Protein AF-A0A925R7A8-F1 (afdb_monomer_lite)

Sequence (69 aa):
QVIKRLSQANKTAVLISSHMIHDIEALTSKVCIVHKGEWVETESADQILSQYPSLEAYYLKTVQGRKAV

pLDDT: mean 79.99, std 10.36, range [43.56, 92.5]

Radius of gyration: 13.05 Å; chains: 1; bounding box: 36×20×28 Å

Secondary structure (DSSP, 8-state):
-HHHHHHHHTT-------S-HHHHHTT-SEEEEEETTEEEEEEEHHHHHTTSSSHHHHHHHHHHTT---

Structure (mmCIF, N/CA/C/O backbone):
data_AF-A0A925R7A8-F1
#
_entry.id   AF-A0A925R7A8-F1
#
loop_
_atom_site.group_PDB
_atom_site.id
_atom_site.type_symbol
_atom_site.label_atom_id
_atom_site.label_alt_id
_atom_site.label_comp_id
_atom_site.label_asym_id
_atom_site.label_entity_id
_atom_site.label_seq_id
_atom_site.pdbx_PDB_ins_code
_atom_site.Cartn_x
_atom_site.Cartn_y
_atom_site.Cartn_z
_atom_site.occupancy
_atom_site.B_iso_or_equiv
_atom_site.auth_seq_id
_atom_site.auth_comp_id
_atom_site.auth_asym_id
_atom_site.auth_atom_id
_atom_site.pdbx_PDB_model_num
ATOM 1 N N . GLN A 1 1 ? -13.771 9.752 3.403 1.00 63.75 1 GLN A N 1
ATOM 2 C CA . GLN A 1 1 ? -13.975 8.857 4.577 1.00 63.75 1 GLN A CA 1
ATOM 3 C C . GLN A 1 1 ? -15.142 7.859 4.423 1.00 63.75 1 GLN A C 1
ATOM 5 O O . GLN A 1 1 ? -15.170 6.882 5.160 1.00 63.75 1 GLN A O 1
ATOM 10 N N . VAL A 1 2 ? -16.084 8.038 3.480 1.00 79.50 2 VAL A N 1
ATOM 11 C CA . VAL A 1 2 ? -17.250 7.136 3.299 1.00 79.50 2 VAL A CA 1
ATOM 12 C C . VAL A 1 2 ? -16.846 5.694 2.962 1.00 79.50 2 VAL A C 1
ATOM 14 O O . VAL A 1 2 ? -17.335 4.760 3.589 1.00 79.50 2 VAL A O 1
ATOM 17 N N . ILE A 1 3 ? -15.898 5.509 2.039 1.00 77.94 3 ILE A N 1
ATOM 18 C CA . ILE A 1 3 ? -15.485 4.173 1.579 1.00 77.94 3 ILE A CA 1
ATOM 19 C C . ILE A 1 3 ? -14.883 3.330 2.714 1.00 77.94 3 ILE A C 1
ATOM 21 O O . ILE A 1 3 ? -15.245 2.168 2.876 1.00 77.94 3 ILE A O 1
ATOM 25 N N . LYS A 1 4 ? -14.029 3.929 3.554 1.00 77.62 4 LYS A N 1
ATOM 26 C CA . LYS A 1 4 ? -13.425 3.250 4.713 1.00 77.62 4 LYS A CA 1
ATOM 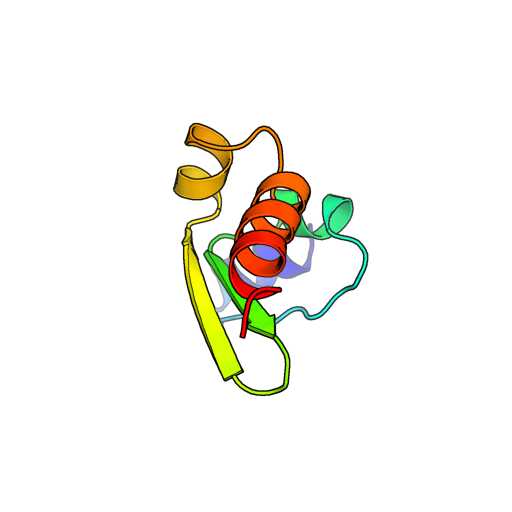27 C C . LYS A 1 4 ? -14.489 2.773 5.706 1.00 77.62 4 LYS A C 1
ATOM 29 O O . LYS A 1 4 ? -14.442 1.631 6.153 1.00 77.62 4 LYS A O 1
ATOM 34 N N . ARG A 1 5 ? -15.487 3.620 5.988 1.00 79.88 5 ARG A N 1
ATOM 35 C CA . ARG A 1 5 ? -16.613 3.267 6.866 1.00 79.88 5 ARG A CA 1
ATOM 36 C C . ARG A 1 5 ? -17.452 2.124 6.294 1.00 79.88 5 ARG A C 1
ATOM 38 O O . ARG A 1 5 ? -17.777 1.204 7.032 1.00 79.88 5 ARG A O 1
ATOM 45 N N . LEU A 1 6 ? -17.762 2.153 4.997 1.00 80.75 6 LEU A N 1
ATOM 46 C CA . LEU A 1 6 ? -18.528 1.090 4.333 1.00 80.75 6 LEU A CA 1
ATOM 47 C C . LEU A 1 6 ? -17.779 -0.246 4.322 1.00 80.75 6 LEU A C 1
ATOM 49 O O . LEU A 1 6 ? -18.372 -1.280 4.618 1.00 80.75 6 LEU A O 1
ATOM 53 N N . SER A 1 7 ? -16.476 -0.225 4.034 1.00 80.38 7 SER A N 1
ATOM 54 C CA . SER A 1 7 ? -15.634 -1.424 4.072 1.00 80.38 7 SER A CA 1
ATOM 55 C C . SER A 1 7 ? -15.630 -2.064 5.463 1.00 80.38 7 SER A C 1
ATOM 57 O O . SER A 1 7 ? -15.863 -3.266 5.582 1.00 80.38 7 SER A O 1
ATOM 59 N N . GLN A 1 8 ? -15.451 -1.260 6.518 1.00 81.31 8 GLN A N 1
ATOM 60 C CA . GLN A 1 8 ? -15.435 -1.737 7.904 1.00 81.31 8 GLN A CA 1
ATOM 61 C C . GLN A 1 8 ? -16.806 -2.240 8.373 1.00 81.31 8 GLN A C 1
ATOM 63 O O . GLN A 1 8 ? -16.888 -3.324 8.948 1.00 81.31 8 GLN A O 1
ATOM 68 N N . ALA A 1 9 ? -17.878 -1.488 8.106 1.00 83.44 9 ALA A N 1
ATOM 69 C CA . ALA A 1 9 ? -19.233 -1.845 8.527 1.00 83.44 9 ALA A CA 1
ATOM 70 C C . ALA A 1 9 ? -19.728 -3.136 7.859 1.00 83.44 9 ALA A C 1
ATOM 72 O O . ALA A 1 9 ? -20.347 -3.972 8.511 1.00 83.44 9 ALA A O 1
ATOM 73 N N . ASN A 1 10 ? -19.402 -3.323 6.577 1.00 82.94 10 ASN A N 1
ATOM 74 C CA . ASN A 1 10 ? -19.911 -4.437 5.776 1.00 82.94 10 ASN A CA 1
ATOM 75 C C . ASN A 1 10 ? -18.878 -5.556 5.568 1.00 82.94 10 ASN A C 1
ATOM 77 O O . ASN A 1 10 ? -19.115 -6.450 4.758 1.00 82.94 10 ASN A O 1
ATOM 81 N N . LYS A 1 11 ? -17.710 -5.492 6.230 1.00 75.75 11 LYS A N 1
ATOM 82 C CA . LYS A 1 11 ? -16.568 -6.413 6.036 1.00 75.75 11 LYS A CA 1
ATOM 83 C C . LYS A 1 11 ? -16.258 -6.677 4.554 1.00 75.75 11 LYS A C 1
ATOM 85 O O . LYS A 1 11 ? -15.983 -7.803 4.149 1.00 75.75 11 LYS A O 1
ATOM 90 N N . THR A 1 12 ? -16.353 -5.636 3.733 1.00 75.31 12 THR A N 1
ATOM 91 C CA . THR A 1 12 ? -16.277 -5.740 2.271 1.00 75.31 12 THR A CA 1
ATOM 92 C C . THR A 1 12 ? -14.934 -5.217 1.777 1.00 75.31 12 THR A C 1
ATOM 94 O O . THR A 1 12 ? -14.530 -4.103 2.124 1.00 75.31 12 THR A O 1
ATOM 97 N N . ALA A 1 13 ? -14.249 -6.006 0.947 1.00 74.00 13 ALA A N 1
ATOM 98 C CA . ALA A 1 13 ? -13.048 -5.562 0.252 1.00 74.00 13 ALA A CA 1
ATOM 99 C C . ALA A 1 13 ? -13.421 -4.547 -0.839 1.00 74.00 13 ALA A C 1
ATOM 101 O O . ALA A 1 13 ? -14.275 -4.817 -1.680 1.00 74.00 13 ALA A O 1
ATOM 102 N N . VAL A 1 14 ? -12.782 -3.377 -0.818 1.00 73.25 14 VAL A N 1
ATOM 103 C CA . VAL A 1 14 ? -12.985 -2.318 -1.812 1.00 73.25 14 VAL A CA 1
ATOM 104 C C . VAL A 1 14 ? -11.707 -2.190 -2.627 1.00 73.25 14 VAL A C 1
ATOM 106 O O . VAL A 1 14 ? -10.653 -1.867 -2.083 1.00 73.25 14 VAL A O 1
ATOM 109 N N . LEU A 1 15 ? -11.810 -2.443 -3.930 1.00 74.25 15 LEU A N 1
ATOM 110 C CA . LEU A 1 15 ? -10.729 -2.206 -4.876 1.00 74.25 15 LEU A CA 1
ATOM 111 C C . LEU A 1 15 ? -10.898 -0.809 -5.476 1.00 74.25 15 LEU A C 1
ATOM 113 O O . LEU A 1 15 ? -11.897 -0.538 -6.138 1.00 74.25 15 LEU A O 1
ATOM 117 N N . ILE A 1 16 ? -9.924 0.070 -5.245 1.00 72.31 16 ILE A N 1
ATOM 118 C CA . ILE A 1 16 ? -9.884 1.404 -5.849 1.00 72.31 16 ILE A CA 1
ATOM 119 C C . ILE A 1 16 ? -8.669 1.455 -6.767 1.00 72.31 16 ILE A C 1
ATOM 121 O O . ILE A 1 16 ? -7.537 1.369 -6.301 1.00 72.31 16 ILE A O 1
ATOM 125 N N . SER A 1 17 ? -8.909 1.610 -8.068 1.00 71.50 17 SER A N 1
ATOM 126 C CA . SER A 1 17 ? -7.870 1.987 -9.024 1.00 71.50 17 SER A CA 1
ATOM 127 C C . SER A 1 17 ? -7.975 3.490 -9.249 1.00 71.50 17 SER A C 1
ATOM 129 O 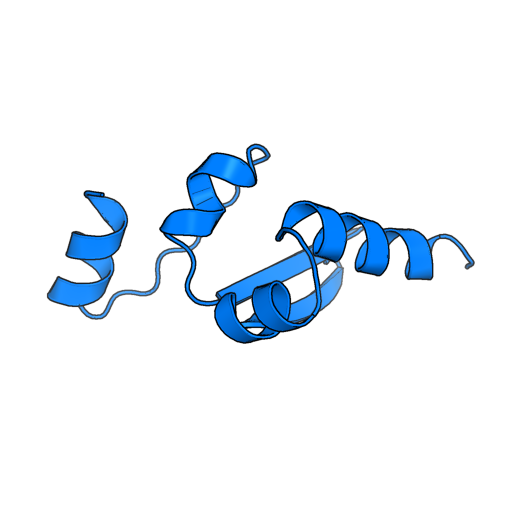O . SER A 1 17 ? -8.999 3.981 -9.721 1.00 71.50 17 SER A O 1
ATOM 131 N N . SER A 1 18 ? -6.950 4.230 -8.840 1.00 71.06 18 SER A N 1
ATOM 132 C CA . SER A 1 18 ? -6.858 5.671 -9.050 1.00 71.06 18 SER A CA 1
ATOM 133 C C . SER A 1 18 ? -5.419 6.037 -9.380 1.00 71.06 18 SER A C 1
ATOM 135 O O . SER A 1 18 ? -4.484 5.425 -8.867 1.00 71.06 18 SER A O 1
ATOM 137 N N . HIS A 1 19 ? -5.244 7.052 -10.222 1.00 71.69 19 HIS A N 1
ATOM 138 C CA . HIS A 1 19 ? -3.936 7.636 -10.517 1.00 71.69 19 HIS A CA 1
ATOM 139 C C . HIS A 1 19 ? -3.472 8.626 -9.433 1.00 71.69 19 HIS A C 1
ATOM 141 O O . HIS A 1 19 ? -2.314 9.032 -9.435 1.00 71.69 19 HIS A O 1
ATOM 147 N N . MET A 1 20 ? -4.350 9.011 -8.499 1.00 67.88 20 MET A N 1
ATOM 148 C CA . MET A 1 20 ? -4.049 9.971 -7.433 1.00 67.88 20 MET A CA 1
ATOM 149 C C . MET A 1 20 ? -3.712 9.255 -6.125 1.00 67.88 20 MET A C 1
ATOM 151 O O . MET A 1 20 ? -4.577 9.033 -5.283 1.00 67.88 20 MET A O 1
ATOM 155 N N . ILE A 1 21 ? -2.438 8.894 -5.961 1.00 64.62 21 ILE A N 1
ATOM 156 C CA . ILE A 1 21 ? -1.934 8.094 -4.832 1.00 64.62 21 ILE A CA 1
ATOM 157 C C . ILE A 1 21 ? -2.130 8.794 -3.471 1.00 64.62 21 ILE A C 1
ATOM 159 O O . ILE A 1 21 ? -2.437 8.134 -2.479 1.00 64.62 21 ILE A O 1
ATOM 163 N N . HIS A 1 22 ? -2.049 10.126 -3.432 1.00 63.22 22 HIS A N 1
ATOM 164 C CA . HIS A 1 22 ? -2.227 10.912 -2.203 1.00 63.22 22 HIS A CA 1
ATOM 165 C C . HIS A 1 22 ? -3.613 10.735 -1.552 1.00 63.22 22 HIS A C 1
ATOM 167 O O . HIS A 1 22 ? -3.712 10.671 -0.328 1.00 63.22 22 HIS A O 1
ATOM 173 N N . ASP A 1 23 ? -4.682 10.602 -2.345 1.00 63.75 23 ASP A N 1
ATOM 174 C CA . ASP A 1 23 ? -6.048 10.485 -1.810 1.00 63.75 23 ASP A CA 1
ATOM 175 C C . ASP A 1 23 ? -6.372 9.070 -1.317 1.00 63.75 23 ASP A C 1
ATOM 177 O O . ASP A 1 23 ? -7.192 8.881 -0.410 1.00 63.75 23 ASP A O 1
ATOM 181 N N . ILE A 1 24 ? -5.736 8.061 -1.916 1.00 70.25 24 ILE A N 1
ATOM 182 C CA . ILE A 1 24 ? -5.924 6.658 -1.535 1.00 70.25 24 ILE A CA 1
ATOM 183 C C . ILE A 1 24 ? -5.062 6.285 -0.334 1.00 70.25 24 ILE A C 1
ATOM 185 O O . ILE A 1 24 ? -5.526 5.493 0.479 1.00 70.25 24 ILE A O 1
ATOM 189 N N . GLU A 1 25 ? -3.894 6.896 -0.130 1.00 73.31 25 GLU A N 1
ATOM 190 C CA . GLU A 1 25 ? -2.989 6.577 0.986 1.00 73.31 25 GLU A CA 1
ATOM 191 C C . GLU A 1 25 ? -3.696 6.548 2.356 1.00 73.31 25 GLU A C 1
ATOM 193 O O . GLU A 1 25 ? -3.561 5.580 3.100 1.00 73.31 25 GLU A O 1
ATOM 198 N N . ALA A 1 26 ? -4.583 7.509 2.641 1.00 72.19 26 ALA A N 1
ATOM 199 C CA . ALA A 1 26 ? -5.351 7.557 3.895 1.00 72.19 26 ALA A CA 1
ATOM 200 C C . ALA A 1 26 ? -6.479 6.498 4.021 1.00 72.19 26 ALA A C 1
ATOM 202 O O . ALA A 1 26 ? -7.035 6.268 5.109 1.00 72.19 26 ALA A O 1
ATOM 203 N N . LEU A 1 27 ? -6.876 5.880 2.907 1.00 72.69 27 LEU A N 1
ATOM 204 C CA . LEU A 1 27 ? -7.978 4.918 2.806 1.00 72.69 27 LEU A CA 1
ATOM 205 C C . LEU A 1 27 ? -7.491 3.470 2.676 1.00 72.69 27 LEU A C 1
ATOM 207 O O . LEU A 1 27 ? -8.192 2.567 3.135 1.00 72.69 27 LEU A O 1
ATOM 211 N N . THR A 1 28 ? -6.331 3.246 2.059 1.00 75.62 28 THR A N 1
ATOM 212 C CA . THR A 1 28 ? -5.835 1.904 1.732 1.00 75.62 28 THR A CA 1
ATOM 213 C C . THR A 1 28 ? -5.242 1.192 2.940 1.00 75.62 28 THR A C 1
ATOM 215 O O . THR A 1 28 ? -4.493 1.765 3.718 1.00 75.62 28 THR A O 1
ATOM 218 N N . SER A 1 29 ? -5.552 -0.097 3.078 1.00 80.44 29 SER A N 1
ATOM 219 C CA . SER A 1 29 ? -4.932 -0.984 4.080 1.00 80.44 29 SER A CA 1
ATOM 220 C C . SER A 1 29 ? -3.875 -1.904 3.460 1.00 80.44 29 SER A C 1
ATOM 222 O O . SER A 1 29 ? -2.940 -2.335 4.128 1.00 80.44 29 SER A O 1
ATOM 224 N N . LYS A 1 30 ? -4.020 -2.206 2.166 1.00 86.00 30 LYS A N 1
ATOM 225 C CA . LYS A 1 30 ? -3.093 -2.995 1.350 1.00 86.00 30 LYS A CA 1
ATOM 226 C C . LYS A 1 30 ? -3.013 -2.391 -0.042 1.00 86.00 30 LYS A C 1
ATOM 228 O O . LYS A 1 30 ? -4.024 -1.923 -0.558 1.00 86.00 30 LYS A O 1
ATOM 233 N N . VAL A 1 31 ? -1.837 -2.443 -0.642 1.00 87.69 31 VAL A N 1
ATOM 234 C CA . VAL A 1 31 ? -1.545 -1.914 -1.972 1.00 87.69 31 VAL A CA 1
ATOM 235 C C . VAL A 1 31 ? -1.096 -3.068 -2.854 1.00 87.69 31 VAL A C 1
ATOM 237 O O . VAL A 1 31 ? -0.250 -3.862 -2.452 1.00 87.69 31 VAL A O 1
ATOM 240 N N . CYS A 1 32 ? -1.667 -3.159 -4.053 1.00 86.50 32 CYS A N 1
ATOM 241 C CA . CYS A 1 32 ? -1.245 -4.091 -5.093 1.00 86.50 32 CYS A CA 1
ATOM 242 C C . CYS A 1 32 ? -0.736 -3.289 -6.290 1.00 86.50 32 CYS A C 1
ATOM 244 O O . CYS A 1 32 ? -1.426 -2.386 -6.769 1.00 86.50 32 CYS A O 1
ATOM 246 N N . ILE A 1 33 ? 0.468 -3.614 -6.760 1.00 86.25 33 ILE A N 1
ATOM 247 C CA . ILE A 1 33 ? 1.052 -3.009 -7.955 1.00 86.25 33 ILE A CA 1
ATOM 248 C C . ILE A 1 33 ? 0.860 -3.979 -9.115 1.00 86.25 33 ILE A C 1
ATOM 250 O O . ILE A 1 33 ? 1.327 -5.118 -9.081 1.00 86.25 33 ILE A O 1
ATOM 254 N N . VAL A 1 34 ? 0.203 -3.495 -10.166 1.00 86.38 34 VAL A N 1
ATOM 255 C CA . VAL A 1 34 ? 0.075 -4.191 -11.448 1.00 86.38 34 VAL A CA 1
ATOM 256 C C . VAL A 1 34 ? 0.805 -3.369 -12.501 1.00 86.38 34 VAL A C 1
ATOM 258 O O . VAL A 1 34 ? 0.550 -2.174 -12.651 1.00 86.38 34 VAL A O 1
ATOM 261 N N . HIS A 1 35 ? 1.719 -3.996 -13.237 1.00 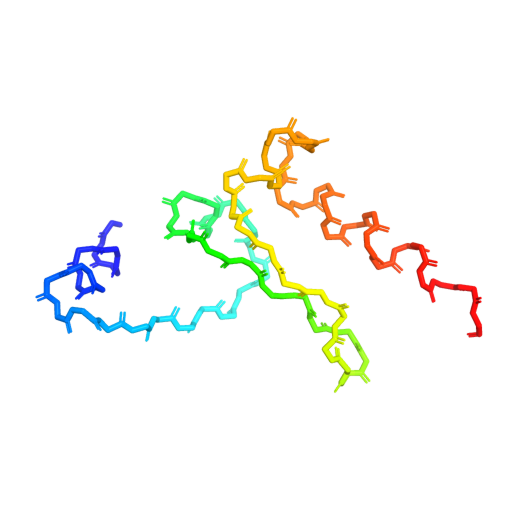83.12 35 HIS A N 1
ATOM 262 C CA . HIS A 1 35 ? 2.488 -3.339 -14.292 1.00 83.12 35 HIS A CA 1
ATOM 263 C C . HIS A 1 35 ? 2.562 -4.240 -15.522 1.00 83.12 35 HIS A C 1
ATOM 265 O O . HIS A 1 35 ? 2.838 -5.427 -15.398 1.00 83.12 35 HIS A O 1
ATOM 271 N N . LYS A 1 36 ? 2.303 -3.681 -16.714 1.00 84.56 36 LYS A N 1
ATOM 272 C CA . LYS A 1 36 ? 2.270 -4.420 -17.995 1.00 84.56 36 LYS A CA 1
ATOM 273 C C . LYS A 1 36 ? 1.374 -5.676 -17.981 1.00 84.56 36 LYS A C 1
ATOM 275 O O . LYS A 1 36 ? 1.664 -6.654 -18.654 1.00 84.56 36 LYS A O 1
ATOM 280 N N . GLY A 1 37 ? 0.272 -5.635 -17.231 1.00 83.81 37 GLY A N 1
ATOM 281 C CA .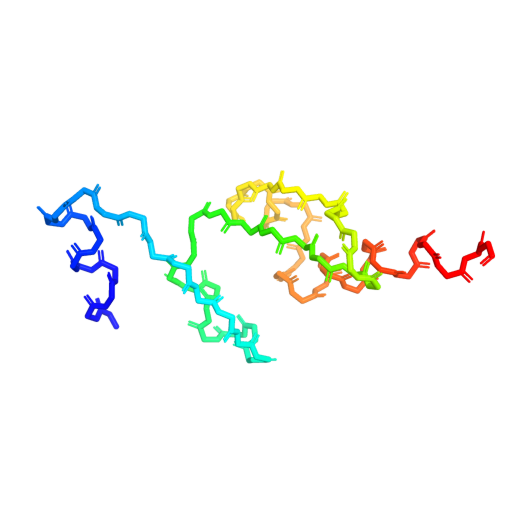 GLY A 1 37 ? -0.665 -6.759 -17.118 1.00 83.81 37 GLY A CA 1
ATOM 282 C C . GLY A 1 37 ? -0.244 -7.850 -16.129 1.00 83.81 37 GLY A C 1
ATOM 283 O O . GLY A 1 37 ? -0.990 -8.806 -15.949 1.00 83.81 37 GLY A O 1
ATOM 284 N N . GLU A 1 38 ? 0.895 -7.699 -15.451 1.00 83.50 38 GLU A N 1
ATOM 285 C CA . GLU A 1 38 ? 1.377 -8.656 -14.456 1.00 83.50 38 GLU A CA 1
ATOM 286 C C . GLU A 1 38 ? 1.200 -8.133 -13.031 1.00 83.50 38 GLU A C 1
ATOM 288 O O . GLU A 1 38 ? 1.416 -6.948 -12.748 1.00 83.50 38 GLU A O 1
ATOM 293 N N . TRP A 1 39 ? 0.851 -9.040 -12.115 1.00 87.00 39 TRP A N 1
ATOM 294 C CA . TRP A 1 39 ? 0.924 -8.781 -10.680 1.00 87.00 39 TRP A CA 1
ATOM 295 C C . TRP A 1 39 ? 2.395 -8.659 -10.287 1.00 87.00 39 TRP A C 1
ATOM 297 O O . TRP A 1 39 ? 3.165 -9.614 -10.374 1.00 87.00 39 TRP A O 1
ATOM 307 N N . VAL A 1 40 ? 2.789 -7.471 -9.839 1.00 88.81 40 VAL A N 1
ATOM 308 C CA . VAL A 1 40 ? 4.174 -7.174 -9.474 1.00 88.81 40 VAL A CA 1
ATOM 309 C C . VAL A 1 40 ? 4.432 -7.497 -8.014 1.00 88.81 40 VAL A C 1
ATOM 311 O O . VAL A 1 40 ? 5.356 -8.248 -7.714 1.00 88.81 40 VAL A O 1
ATOM 314 N N . GLU A 1 41 ? 3.615 -6.933 -7.125 1.00 86.50 41 GLU A N 1
ATOM 315 C CA . GLU A 1 41 ? 3.809 -7.011 -5.679 1.00 86.50 41 GLU A CA 1
ATOM 316 C C . GLU A 1 41 ? 2.512 -6.674 -4.936 1.00 86.50 41 GLU A C 1
ATOM 318 O O . GLU A 1 41 ? 1.615 -6.016 -5.474 1.00 86.50 41 GLU A O 1
ATOM 323 N N . THR A 1 42 ? 2.381 -7.138 -3.696 1.00 90.25 42 THR A N 1
ATOM 324 C CA . THR A 1 42 ? 1.314 -6.703 -2.790 1.00 90.25 42 THR A CA 1
ATOM 325 C C . THR A 1 42 ? 1.830 -6.634 -1.371 1.00 90.25 42 THR A C 1
ATOM 327 O O . THR A 1 42 ? 2.375 -7.612 -0.873 1.00 90.25 42 THR A O 1
ATOM 330 N N . GLU A 1 43 ? 1.595 -5.500 -0.722 1.00 91.38 43 GLU A N 1
ATOM 331 C CA . GLU A 1 43 ? 2.062 -5.236 0.636 1.00 91.38 43 GLU A CA 1
ATOM 332 C C . GLU A 1 43 ? 1.044 -4.375 1.405 1.00 91.38 43 GLU A C 1
ATOM 334 O O . GLU A 1 43 ? 0.175 -3.719 0.821 1.00 91.38 43 GLU A O 1
ATOM 339 N N . SER A 1 44 ? 1.087 -4.418 2.734 1.00 91.31 44 SER A N 1
ATOM 340 C CA . SER A 1 44 ? 0.301 -3.544 3.602 1.00 91.31 44 SER A CA 1
ATOM 341 C C . SER A 1 44 ? 0.768 -2.092 3.512 1.00 91.31 44 SER A C 1
ATOM 343 O O . SER A 1 44 ? 1.961 -1.808 3.422 1.00 91.31 44 SER A O 1
ATOM 345 N N . ALA A 1 45 ? -0.182 -1.156 3.563 1.00 88.69 45 ALA A N 1
ATOM 346 C CA . ALA A 1 45 ? 0.146 0.269 3.520 1.00 88.69 45 ALA A CA 1
ATOM 347 C C . ALA A 1 45 ? 1.066 0.664 4.690 1.00 88.69 45 ALA A C 1
ATOM 349 O O . ALA A 1 45 ? 2.040 1.379 4.482 1.00 88.69 45 ALA A O 1
ATOM 350 N N . ASP A 1 46 ? 0.826 0.116 5.885 1.00 89.81 46 ASP A N 1
ATOM 351 C CA . ASP A 1 46 ? 1.640 0.379 7.078 1.00 89.81 46 ASP A CA 1
ATOM 352 C C . ASP A 1 46 ? 3.100 -0.081 6.908 1.00 89.81 46 ASP A C 1
ATOM 354 O O . ASP A 1 46 ? 4.031 0.633 7.282 1.00 89.81 46 ASP A O 1
ATOM 358 N N . GLN A 1 47 ? 3.325 -1.256 6.308 1.00 90.56 47 GLN A N 1
ATOM 359 C CA . GLN A 1 47 ? 4.672 -1.783 6.067 1.00 90.56 47 GLN A CA 1
ATOM 360 C C . GLN A 1 47 ? 5.391 -1.064 4.922 1.00 90.56 47 GLN A C 1
ATOM 362 O O . GLN A 1 47 ? 6.617 -0.963 4.937 1.00 90.56 47 GLN A O 1
ATOM 367 N N . ILE A 1 48 ? 4.650 -0.539 3.945 1.00 91.06 48 ILE A N 1
ATOM 368 C CA . ILE A 1 48 ? 5.217 0.331 2.912 1.00 91.06 48 ILE A CA 1
ATOM 369 C C . ILE A 1 48 ? 5.656 1.655 3.542 1.00 91.06 48 ILE A C 1
ATOM 371 O O . ILE A 1 48 ? 6.799 2.066 3.365 1.00 91.06 48 ILE A O 1
ATOM 375 N N . LEU A 1 49 ? 4.787 2.305 4.315 1.00 88.94 49 LEU A N 1
ATOM 376 C CA . LEU A 1 49 ? 5.061 3.617 4.911 1.00 88.94 49 LEU A CA 1
ATOM 377 C C . LEU A 1 49 ? 6.143 3.580 6.003 1.00 88.94 49 LEU A C 1
ATOM 379 O O . LEU A 1 49 ? 6.727 4.613 6.318 1.00 88.94 49 LEU A O 1
ATOM 383 N N . SER A 1 50 ? 6.463 2.407 6.561 1.00 92.50 50 SER A N 1
ATOM 384 C CA . SER A 1 50 ? 7.620 2.253 7.455 1.00 92.50 50 SER A CA 1
ATOM 385 C C . SER A 1 50 ? 8.965 2.216 6.716 1.00 92.50 50 SER A C 1
ATOM 387 O O . SER A 1 50 ? 10.004 2.469 7.325 1.00 92.50 50 SER A O 1
ATOM 389 N N . GLN A 1 51 ? 8.955 1.919 5.413 1.00 92.19 51 GLN A N 1
ATOM 390 C CA . GLN A 1 51 ? 10.150 1.755 4.575 1.00 92.19 51 GLN A CA 1
ATOM 391 C C . GLN A 1 51 ? 10.300 2.851 3.510 1.00 92.19 51 GLN A C 1
ATOM 393 O O . GLN A 1 51 ? 11.402 3.079 3.010 1.00 92.19 51 GLN A O 1
ATOM 398 N N . TYR A 1 52 ? 9.208 3.531 3.159 1.00 89.94 52 TYR A N 1
ATOM 399 C CA . TYR A 1 52 ? 9.142 4.527 2.097 1.00 89.94 52 TYR A CA 1
ATOM 400 C C . TYR A 1 52 ? 8.431 5.794 2.582 1.00 89.94 52 TYR A C 1
ATOM 402 O O . TYR A 1 52 ? 7.492 5.707 3.368 1.00 89.94 52 TYR A O 1
ATOM 410 N N . PRO A 1 53 ? 8.819 6.979 2.075 1.00 89.19 53 PRO A N 1
ATOM 411 C CA . PRO A 1 53 ? 8.208 8.243 2.484 1.00 89.19 53 PRO A CA 1
ATOM 412 C C . PRO A 1 53 ? 6.758 8.422 1.998 1.00 89.19 53 PRO A C 1
ATOM 414 O O . PRO A 1 53 ? 6.069 9.304 2.498 1.00 89.19 53 PRO A O 1
ATOM 417 N N . SER A 1 54 ? 6.309 7.636 1.014 1.00 88.69 54 SER A N 1
ATOM 418 C CA . SER A 1 54 ? 4.926 7.608 0.519 1.00 88.69 54 SER A CA 1
ATOM 419 C C . SER A 1 54 ? 4.668 6.342 -0.302 1.00 88.69 54 SER A C 1
ATOM 421 O O . SER A 1 54 ? 5.610 5.675 -0.755 1.00 88.69 54 SER A O 1
ATOM 423 N N . LEU A 1 55 ? 3.395 6.037 -0.576 1.00 87.75 55 LEU A N 1
ATOM 424 C CA . LEU A 1 55 ? 3.036 4.950 -1.499 1.00 87.75 55 LEU A CA 1
ATOM 425 C C . LEU A 1 55 ? 3.511 5.219 -2.938 1.00 87.75 55 LEU A C 1
ATOM 427 O O . LEU A 1 55 ? 3.769 4.284 -3.695 1.00 87.75 55 LEU A O 1
ATOM 431 N N . GLU A 1 56 ? 3.659 6.490 -3.319 1.0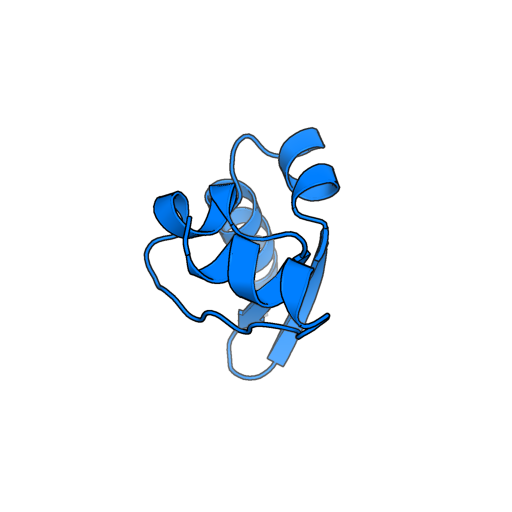0 85.88 56 GLU A N 1
ATOM 432 C CA . GLU A 1 56 ? 4.179 6.883 -4.632 1.00 85.88 56 GLU A CA 1
ATOM 433 C C . GLU A 1 56 ? 5.667 6.550 -4.761 1.00 85.88 56 GLU A C 1
ATOM 435 O O . GLU A 1 56 ? 6.090 5.978 -5.767 1.00 85.88 56 GLU A O 1
ATOM 440 N N . ALA A 1 57 ? 6.458 6.843 -3.724 1.00 87.94 57 ALA A N 1
ATOM 441 C CA . ALA A 1 57 ? 7.873 6.488 -3.692 1.00 87.94 57 ALA A CA 1
ATOM 442 C C . ALA A 1 57 ? 8.072 4.968 -3.789 1.00 87.94 57 ALA A C 1
ATOM 444 O O . ALA A 1 57 ? 8.946 4.506 -4.528 1.00 87.94 57 ALA A O 1
ATOM 445 N N . TYR A 1 58 ? 7.223 4.196 -3.105 1.00 90.06 58 TYR A N 1
ATOM 446 C CA . TYR A 1 58 ? 7.185 2.740 -3.225 1.00 90.06 58 TYR A CA 1
ATOM 447 C C . TYR A 1 58 ? 6.857 2.288 -4.653 1.00 90.06 58 TYR A C 1
ATOM 449 O O . TYR A 1 58 ? 7.634 1.546 -5.251 1.00 90.06 58 TYR A O 1
ATOM 457 N N . TYR A 1 59 ? 5.777 2.806 -5.250 1.00 87.31 59 TYR A N 1
ATOM 458 C CA . TYR A 1 59 ? 5.405 2.489 -6.633 1.00 87.31 59 TYR A CA 1
ATOM 459 C C . TYR A 1 59 ? 6.543 2.770 -7.623 1.00 87.31 59 TYR A C 1
ATOM 461 O O . TYR A 1 59 ? 6.895 1.909 -8.436 1.00 87.31 59 TYR A O 1
ATOM 469 N N . LEU A 1 60 ? 7.156 3.956 -7.539 1.00 88.56 60 LEU A N 1
ATOM 470 C CA . LEU A 1 60 ? 8.268 4.337 -8.406 1.00 88.56 60 LEU A CA 1
ATOM 471 C C . LEU A 1 60 ? 9.453 3.388 -8.236 1.00 88.56 60 LEU A C 1
ATOM 473 O O . LEU A 1 60 ? 10.014 2.956 -9.242 1.00 88.56 60 LEU A O 1
ATOM 477 N N . LYS A 1 61 ? 9.810 3.015 -7.002 1.00 89.69 61 LYS A N 1
ATOM 478 C CA . LYS A 1 61 ? 10.909 2.077 -6.742 1.00 89.69 61 LYS A CA 1
ATOM 479 C C . LYS A 1 61 ? 10.632 0.701 -7.346 1.00 89.69 61 LYS A C 1
ATOM 481 O O . LYS A 1 61 ? 11.490 0.165 -8.051 1.00 89.69 61 LYS A O 1
ATOM 486 N N . THR A 1 62 ? 9.439 0.162 -7.112 1.00 87.50 62 THR A N 1
ATOM 487 C CA . THR A 1 62 ? 9.030 -1.166 -7.581 1.00 87.50 62 THR A CA 1
ATOM 488 C C . THR A 1 62 ? 8.990 -1.241 -9.110 1.00 87.50 62 THR A C 1
ATOM 490 O O . THR A 1 62 ? 9.474 -2.207 -9.700 1.00 87.50 62 THR A O 1
ATOM 493 N N . VAL A 1 63 ? 8.489 -0.201 -9.786 1.00 86.56 63 VAL A N 1
ATOM 494 C CA . VAL A 1 63 ? 8.419 -0.170 -11.258 1.00 86.56 63 VAL A CA 1
ATOM 495 C C . VAL A 1 63 ? 9.768 0.171 -11.902 1.00 86.56 63 VAL A C 1
ATOM 497 O O . VAL A 1 63 ? 10.113 -0.407 -12.933 1.00 86.56 63 VAL A O 1
ATOM 500 N N . GLN A 1 64 ? 10.570 1.068 -11.316 1.00 84.25 64 GLN A N 1
ATOM 501 C CA . GLN A 1 64 ? 11.910 1.390 -11.833 1.00 84.25 64 GLN A CA 1
ATOM 502 C C . GLN A 1 64 ? 12.858 0.192 -11.759 1.00 84.25 64 GLN A C 1
ATOM 504 O O . GLN A 1 64 ? 13.613 -0.028 -12.704 1.00 84.25 64 GLN A O 1
ATOM 509 N N . GLY A 1 65 ? 12.781 -0.618 -10.697 1.00 71.06 65 GLY A N 1
ATOM 510 C CA . GLY A 1 65 ? 13.570 -1.848 -10.570 1.00 71.06 65 GLY A CA 1
ATOM 511 C C . GLY A 1 65 ? 13.309 -2.876 -11.678 1.00 71.06 65 GLY A C 1
ATOM 512 O O . GLY A 1 65 ? 14.169 -3.708 -11.946 1.00 71.06 65 GLY A O 1
ATOM 513 N N . ARG A 1 66 ? 12.162 -2.795 -12.369 1.00 67.69 66 ARG A N 1
ATOM 514 C CA . ARG A 1 66 ? 11.784 -3.693 -13.473 1.00 67.69 66 ARG A CA 1
ATOM 515 C C . ARG A 1 66 ? 11.992 -3.112 -14.875 1.00 67.69 66 ARG A C 1
ATOM 517 O O . ARG A 1 66 ? 11.698 -3.792 -15.852 1.00 67.69 66 ARG A O 1
ATOM 524 N N . LYS A 1 67 ? 12.522 -1.889 -15.021 1.00 55.41 67 LYS A N 1
ATOM 525 C CA . LYS A 1 67 ? 12.828 -1.293 -16.343 1.00 55.41 67 LYS A CA 1
ATOM 526 C C . LYS A 1 67 ? 14.029 -1.928 -17.071 1.00 55.41 67 LYS A C 1
ATOM 528 O O . LYS A 1 67 ? 14.383 -1.452 -18.143 1.00 55.41 67 LYS A O 1
ATOM 533 N N . ALA A 1 68 ? 14.635 -2.982 -16.527 1.00 50.78 68 ALA A N 1
ATOM 534 C CA . ALA A 1 68 ? 15.798 -3.651 -17.100 1.00 50.78 68 ALA A CA 1
ATOM 535 C C . ALA A 1 68 ? 15.501 -5.118 -17.456 1.00 50.78 68 ALA A C 1
ATOM 537 O O . ALA A 1 68 ? 16.100 -6.010 -16.867 1.00 50.78 68 ALA A O 1
ATOM 538 N N . VAL A 1 69 ? 14.573 -5.356 -18.390 1.00 43.56 69 VAL A N 1
ATOM 539 C CA . VAL A 1 69 ? 14.541 -6.553 -19.256 1.00 43.56 69 VAL A CA 1
ATOM 540 C C . VAL A 1 69 ? 13.970 -6.148 -20.609 1.00 43.56 69 VAL A C 1
ATOM 542 O O . VAL A 1 69 ? 12.898 -5.493 -20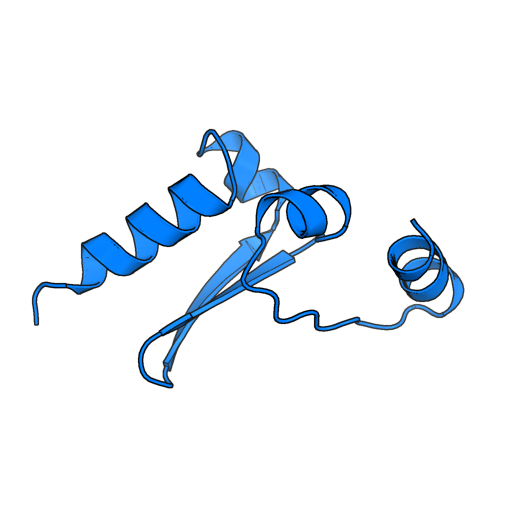.610 1.00 43.56 69 VAL A O 1
#

Foldseek 3Di:
DVVQVCCVVVVDDDDDDDPPQVVCLVRFQKDWDDDPNDGQDIDGSVVCVVVAVGVVRVNCVSVVVPPPD